Protein AF-A0A512IHD0-F1 (afdb_monomer_lite)

Radius of gyration: 17.45 Å; chains: 1; bounding box: 34×22×46 Å

Sequence (82 aa):
MEMFWPPVIIGPVAIIIGVLIVTFRKSLASGTAEAQRAMFGRFGELVANQSRPSGALIAGIGFILIGIAAIRMGLLIPPGQW

Foldseek 3Di:
DPFQCPLLVQLVVLLVVLVCLLVCLVVQLQVQLVVLCVPPPPVSNVVSVVSDSVVSNVSSVVSNVSSVVSNVCRGPPPPVPD

Secondary structure (DSSP, 8-state):
----HHHHHHHHHHHHHHHHHHHHHHHHHHHHHHHHHHHHHHHHHHHHTT--HHHHHHHHHHHHHHHHHHHHHHHHS-GGG-

Structure (mmCIF, N/CA/C/O backbone):
data_AF-A0A512IHD0-F1
#
_entry.id   AF-A0A512IHD0-F1
#
loop_
_atom_site.group_PDB
_atom_site.id
_atom_site.type_symbol
_atom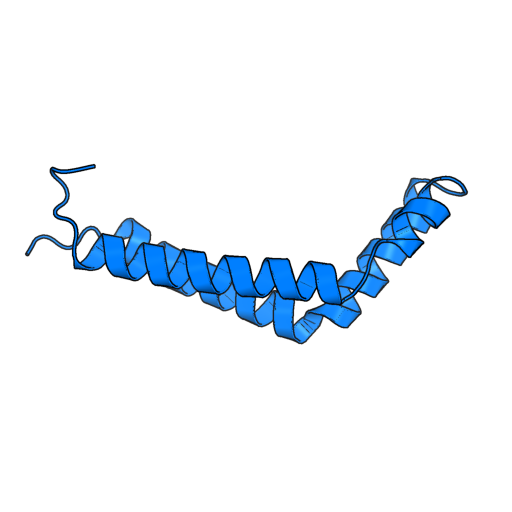_site.label_atom_id
_atom_site.label_alt_id
_atom_site.label_comp_id
_atom_site.label_asym_id
_atom_site.label_entity_id
_atom_site.label_seq_id
_atom_site.pdbx_PDB_ins_code
_atom_site.Cartn_x
_atom_site.Cartn_y
_atom_site.Cartn_z
_atom_site.occupancy
_atom_site.B_iso_or_equiv
_atom_site.auth_seq_id
_atom_site.auth_comp_id
_atom_site.auth_asym_id
_atom_site.auth_atom_id
_atom_site.pdbx_PDB_model_num
ATOM 1 N N . MET A 1 1 ? 16.089 -2.151 -27.128 1.00 56.06 1 MET A N 1
ATOM 2 C CA . MET A 1 1 ? 14.945 -1.723 -26.299 1.00 56.06 1 MET A CA 1
ATOM 3 C C . MET A 1 1 ? 15.489 -0.765 -25.263 1.00 56.06 1 MET A C 1
ATOM 5 O O . MET A 1 1 ? 16.240 -1.203 -24.401 1.00 56.06 1 MET A O 1
ATOM 9 N N . GLU A 1 2 ? 15.207 0.528 -25.396 1.00 65.75 2 GLU A N 1
ATOM 10 C CA . GLU A 1 2 ? 15.505 1.482 -24.326 1.00 65.75 2 GLU A CA 1
ATOM 11 C C . GLU A 1 2 ? 14.467 1.281 -23.224 1.00 65.75 2 GLU A C 1
ATOM 13 O O . GLU A 1 2 ? 13.275 1.490 -23.436 1.00 65.75 2 GLU A O 1
ATOM 18 N N . MET A 1 3 ? 14.916 0.771 -22.080 1.00 67.94 3 MET A N 1
ATOM 19 C CA . MET A 1 3 ? 14.066 0.524 -20.922 1.00 67.94 3 MET A CA 1
ATOM 20 C C . MET A 1 3 ? 13.714 1.858 -20.265 1.00 67.94 3 MET A C 1
ATOM 22 O O . MET A 1 3 ? 14.605 2.592 -19.827 1.00 67.94 3 MET A O 1
ATOM 26 N N . PHE A 1 4 ? 12.421 2.149 -20.136 1.00 78.88 4 PHE A N 1
ATOM 27 C CA . PHE A 1 4 ? 11.965 3.280 -19.341 1.00 78.88 4 PHE A CA 1
ATOM 28 C C . PHE A 1 4 ? 12.026 2.880 -17.863 1.00 78.88 4 PHE A C 1
ATOM 30 O O . PHE A 1 4 ? 11.112 2.283 -17.299 1.00 78.88 4 PHE A O 1
ATOM 37 N N . TRP A 1 5 ? 13.180 3.141 -17.253 1.00 83.12 5 TRP A N 1
ATOM 38 C CA . TRP A 1 5 ? 13.539 2.676 -15.914 1.00 83.12 5 TRP A CA 1
ATOM 39 C C . TRP A 1 5 ? 12.706 3.252 -14.748 1.00 83.12 5 TRP A C 1
ATOM 41 O O . TRP A 1 5 ? 12.560 2.527 -13.760 1.00 83.12 5 TRP A O 1
ATOM 51 N N . PRO A 1 6 ? 12.124 4.476 -14.785 1.00 86.94 6 PRO A N 1
ATOM 52 C CA . PRO A 1 6 ? 11.433 5.011 -13.609 1.00 86.94 6 PRO A CA 1
ATOM 53 C C . PRO A 1 6 ? 10.226 4.162 -13.164 1.00 86.94 6 PRO A C 1
ATOM 55 O O . PRO A 1 6 ? 10.178 3.794 -11.988 1.00 86.94 6 PRO A O 1
ATOM 58 N N . PRO A 1 7 ? 9.299 3.732 -14.047 1.00 87.50 7 PRO A N 1
ATOM 59 C CA . PRO A 1 7 ? 8.221 2.814 -13.664 1.00 87.50 7 PRO A CA 1
ATOM 60 C C . PRO A 1 7 ? 8.707 1.439 -13.195 1.00 87.50 7 PRO A C 1
ATOM 62 O O . PRO A 1 7 ? 8.070 0.822 -12.342 1.00 87.50 7 PRO A O 1
ATOM 65 N N . VAL A 1 8 ? 9.850 0.973 -13.711 1.00 87.12 8 VAL A N 1
ATOM 66 C CA . VAL A 1 8 ? 10.465 -0.300 -13.302 1.00 87.12 8 VAL A CA 1
ATOM 67 C C . VAL A 1 8 ? 10.970 -0.239 -11.858 1.00 87.12 8 VAL A C 1
ATOM 69 O O . VAL A 1 8 ? 10.948 -1.260 -11.181 1.00 87.12 8 VAL A O 1
ATOM 72 N N . ILE A 1 9 ? 11.367 0.936 -11.356 1.00 90.94 9 ILE A N 1
ATOM 73 C CA . ILE A 1 9 ? 11.751 1.136 -9.946 1.00 90.94 9 ILE A CA 1
ATOM 74 C C . ILE A 1 9 ? 10.530 1.430 -9.065 1.00 90.94 9 ILE A C 1
ATOM 76 O O . ILE A 1 9 ? 10.405 0.878 -7.971 1.00 90.94 9 ILE A O 1
ATOM 80 N N . ILE A 1 10 ? 9.611 2.278 -9.534 1.00 92.06 10 ILE A N 1
ATOM 81 C CA . ILE A 1 10 ? 8.407 2.655 -8.776 1.00 92.06 10 ILE A CA 1
ATOM 82 C C . ILE A 1 10 ? 7.502 1.438 -8.550 1.00 92.06 10 ILE A C 1
ATOM 84 O O . ILE A 1 10 ? 6.902 1.303 -7.483 1.00 92.06 10 ILE A O 1
ATOM 88 N N . GLY A 1 11 ? 7.429 0.525 -9.519 1.00 93.12 11 GLY A N 1
ATOM 89 C CA . GLY A 1 11 ? 6.567 -0.646 -9.442 1.00 93.12 11 GLY A CA 1
ATOM 90 C C . GLY A 1 11 ? 6.868 -1.581 -8.264 1.00 93.12 11 GLY A C 1
ATOM 91 O O . GLY A 1 11 ? 5.961 -1.832 -7.469 1.00 93.12 11 GLY A O 1
ATOM 92 N N . PRO A 1 12 ? 8.112 -2.058 -8.074 1.00 96.00 12 PRO A N 1
ATOM 93 C CA . PRO A 1 12 ? 8.503 -2.841 -6.904 1.00 96.00 12 PRO A CA 1
ATOM 94 C C . PRO A 1 12 ? 8.224 -2.127 -5.578 1.00 96.00 12 PRO A C 1
ATOM 96 O O . PRO A 1 12 ? 7.722 -2.755 -4.648 1.00 96.00 12 PRO A O 1
ATOM 99 N N . VAL A 1 13 ? 8.474 -0.816 -5.496 1.00 96.44 13 VAL A N 1
ATOM 100 C CA . VAL A 1 13 ? 8.172 -0.023 -4.292 1.00 96.44 13 VAL A CA 1
ATOM 101 C C . VAL A 1 13 ? 6.668 -0.025 -4.004 1.00 96.44 13 VAL A C 1
ATOM 103 O O . VAL A 1 13 ? 6.259 -0.308 -2.878 1.00 96.44 13 VAL A O 1
ATOM 106 N N . ALA A 1 14 ? 5.835 0.213 -5.020 1.00 95.31 14 ALA A N 1
ATOM 107 C CA . ALA A 1 14 ? 4.380 0.166 -4.889 1.00 95.31 14 ALA A CA 1
ATOM 108 C C . ALA A 1 14 ? 3.880 -1.228 -4.470 1.00 95.31 14 ALA A C 1
ATOM 110 O O . ALA A 1 14 ? 3.002 -1.327 -3.612 1.00 95.31 14 ALA A O 1
ATOM 111 N N . ILE A 1 15 ? 4.474 -2.302 -5.003 1.00 97.56 15 ILE A N 1
ATOM 112 C CA . ILE A 1 15 ? 4.153 -3.682 -4.608 1.00 97.56 15 ILE A CA 1
ATOM 113 C C . ILE A 1 15 ? 4.508 -3.919 -3.139 1.00 97.56 15 ILE A C 1
ATOM 115 O O . ILE A 1 15 ? 3.671 -4.432 -2.401 1.00 97.56 15 ILE A O 1
ATOM 119 N N . ILE A 1 16 ? 5.707 -3.527 -2.694 1.00 97.56 16 ILE A N 1
ATOM 120 C CA . ILE A 1 16 ? 6.131 -3.680 -1.294 1.00 97.56 16 ILE A CA 1
ATOM 121 C C . ILE A 1 16 ? 5.160 -2.945 -0.367 1.00 97.56 16 ILE A C 1
ATOM 123 O O . ILE A 1 16 ? 4.673 -3.535 0.597 1.00 97.56 16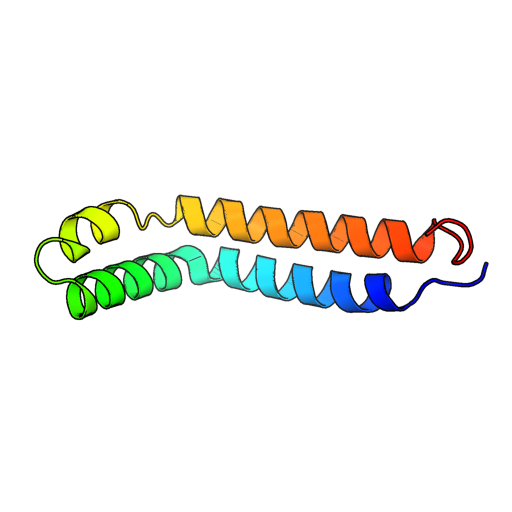 ILE A O 1
ATOM 127 N N . ILE A 1 17 ? 4.819 -1.694 -0.685 1.00 96.12 17 ILE A N 1
ATOM 128 C CA . ILE A 1 17 ? 3.840 -0.912 0.081 1.00 96.12 17 ILE A CA 1
ATOM 129 C C . ILE A 1 17 ? 2.488 -1.633 0.115 1.00 96.12 17 ILE A C 1
ATOM 131 O O . ILE A 1 17 ? 1.914 -1.806 1.189 1.00 96.12 17 ILE A O 1
ATOM 135 N N . GLY A 1 18 ? 1.997 -2.112 -1.029 1.00 95.81 18 GLY A N 1
ATOM 136 C CA . GLY A 1 18 ? 0.741 -2.853 -1.104 1.00 95.81 18 GLY A CA 1
ATOM 137 C C . GLY A 1 18 ? 0.752 -4.131 -0.258 1.00 95.81 18 GLY A C 1
ATOM 138 O O . GLY A 1 18 ? -0.188 -4.371 0.500 1.00 95.81 18 GLY A O 1
ATOM 139 N N . VAL A 1 19 ? 1.839 -4.908 -0.299 1.00 96.94 19 VAL A N 1
ATOM 140 C CA . VAL A 1 19 ? 2.027 -6.115 0.527 1.00 96.94 19 VAL A CA 1
ATOM 141 C C . VAL A 1 19 ? 2.032 -5.771 2.015 1.00 96.94 19 VAL A C 1
ATOM 143 O O . VAL A 1 19 ? 1.357 -6.447 2.797 1.00 96.94 19 VAL A O 1
ATOM 146 N N . LEU A 1 20 ? 2.733 -4.710 2.421 1.00 96.19 20 LEU A N 1
ATOM 147 C CA . LEU A 1 20 ? 2.735 -4.246 3.809 1.00 96.19 20 LEU A CA 1
ATOM 148 C C . LEU A 1 20 ? 1.327 -3.829 4.250 1.00 96.19 20 LEU A C 1
ATOM 150 O O . LEU A 1 20 ? 0.870 -4.264 5.306 1.00 96.19 20 LEU A O 1
ATOM 154 N N . ILE A 1 21 ? 0.598 -3.074 3.424 1.00 94.31 21 ILE A N 1
ATOM 155 C CA . ILE A 1 21 ? -0.785 -2.674 3.714 1.00 94.31 21 ILE A CA 1
ATOM 156 C C . ILE A 1 21 ? -1.680 -3.906 3.889 1.00 94.31 21 ILE A C 1
ATOM 158 O O . ILE A 1 21 ? -2.424 -3.978 4.865 1.00 94.31 21 ILE A O 1
ATOM 162 N N . VAL A 1 22 ? -1.600 -4.897 2.994 1.00 94.44 22 VAL A N 1
ATOM 163 C CA . VAL A 1 22 ? -2.394 -6.133 3.104 1.00 94.44 22 VAL A CA 1
ATOM 164 C C . VAL A 1 22 ? -2.036 -6.904 4.375 1.00 94.44 22 VAL A C 1
ATOM 166 O O . VAL A 1 22 ? -2.938 -7.365 5.082 1.00 94.44 22 VAL A O 1
ATOM 169 N N . THR A 1 23 ? -0.747 -7.027 4.688 1.00 95.44 23 THR A N 1
ATOM 170 C CA . THR A 1 23 ? -0.247 -7.775 5.853 1.00 95.44 23 THR A CA 1
ATOM 171 C C . THR A 1 23 ? -0.696 -7.114 7.155 1.00 95.44 23 THR A C 1
ATOM 173 O O . THR A 1 23 ? -1.289 -7.766 8.016 1.00 95.44 23 THR A O 1
ATOM 176 N N . PHE A 1 24 ? -0.522 -5.797 7.263 1.00 94.50 24 PHE A N 1
ATOM 177 C CA . PHE A 1 24 ? -0.827 -5.019 8.463 1.00 94.50 24 PHE A CA 1
ATOM 178 C C . PHE A 1 24 ? -2.230 -4.392 8.455 1.00 94.50 24 PHE A C 1
ATOM 180 O O . PHE A 1 24 ? -2.553 -3.592 9.332 1.00 94.50 24 PHE A O 1
ATOM 187 N N . ARG A 1 25 ? -3.115 -4.794 7.530 1.00 89.56 25 ARG A N 1
ATOM 188 C CA . ARG A 1 25 ? -4.454 -4.203 7.317 1.00 89.56 25 ARG A CA 1
ATOM 189 C C . ARG A 1 25 ? -5.306 -4.069 8.577 1.00 89.56 25 ARG A C 1
ATOM 191 O O . ARG A 1 25 ? -6.048 -3.104 8.715 1.00 89.56 25 ARG A O 1
ATOM 198 N N . LYS A 1 26 ? -5.215 -5.037 9.496 1.00 88.88 26 LYS A N 1
ATOM 199 C CA . LYS A 1 26 ? -5.959 -5.012 10.764 1.00 88.88 26 LYS A CA 1
ATOM 200 C C . LYS A 1 26 ? -5.409 -3.942 11.705 1.00 88.88 26 LYS A C 1
ATOM 202 O O . LYS A 1 26 ? -6.193 -3.182 12.254 1.00 88.88 26 LYS A O 1
ATOM 207 N N . SER A 1 27 ? -4.083 -3.864 11.823 1.00 90.62 27 SER A N 1
ATOM 208 C CA . SER A 1 27 ? -3.391 -2.860 12.639 1.00 90.62 27 SER A CA 1
ATOM 209 C C . SER A 1 27 ? -3.596 -1.448 12.091 1.00 90.62 27 SER A C 1
ATOM 211 O O . SER A 1 27 ? -3.782 -0.507 12.854 1.00 90.62 27 SER A O 1
ATOM 213 N N . LEU A 1 28 ? -3.599 -1.295 10.764 1.00 88.06 28 LEU A N 1
ATOM 214 C CA . LEU A 1 28 ? -3.893 -0.022 10.109 1.00 88.06 28 LEU A CA 1
ATOM 215 C C . LEU A 1 28 ? -5.343 0.403 10.352 1.00 88.06 28 LEU A C 1
ATOM 217 O O . LEU A 1 28 ? -5.586 1.556 10.691 1.00 88.06 28 LEU A O 1
ATOM 221 N N . ALA A 1 29 ? -6.302 -0.519 10.232 1.00 88.12 29 ALA A N 1
ATOM 222 C CA . ALA A 1 29 ? -7.712 -0.236 10.496 1.00 88.12 29 ALA A CA 1
ATOM 223 C C . ALA A 1 29 ? -7.971 0.137 11.966 1.00 88.12 29 ALA A C 1
ATOM 225 O O . ALA A 1 29 ? -8.702 1.087 12.234 1.00 88.12 29 ALA A O 1
ATOM 226 N N . SER A 1 30 ? -7.346 -0.557 12.923 1.00 88.88 30 SER A N 1
ATOM 227 C CA . SER A 1 30 ? -7.479 -0.210 14.342 1.00 88.88 30 SER A CA 1
ATOM 228 C C . SER A 1 30 ? -6.815 1.127 14.668 1.00 88.88 30 SER A C 1
ATOM 230 O O . SER A 1 30 ? -7.440 1.961 15.316 1.00 88.88 30 SER A O 1
ATOM 232 N N . GLY A 1 31 ? -5.598 1.367 14.167 1.00 87.62 31 GLY A N 1
ATOM 233 C CA . GLY A 1 31 ? -4.873 2.617 14.404 1.00 87.62 31 GLY A CA 1
ATOM 234 C C . GLY A 1 31 ? -5.562 3.829 13.775 1.00 87.62 31 GLY A C 1
ATOM 235 O O . GLY A 1 31 ? -5.657 4.878 14.400 1.00 87.62 31 GLY A O 1
ATOM 236 N N . THR A 1 32 ? -6.118 3.686 12.568 1.00 85.88 32 THR A N 1
ATOM 237 C CA . THR A 1 32 ? -6.910 4.755 11.932 1.00 85.88 32 THR A CA 1
ATOM 238 C C . THR A 1 32 ? -8.217 5.014 12.670 1.00 85.88 32 THR A C 1
ATOM 240 O O . THR A 1 32 ? -8.568 6.173 12.872 1.00 85.88 32 THR A O 1
ATOM 243 N N . ALA A 1 33 ? -8.912 3.972 13.132 1.00 86.06 33 ALA A N 1
ATOM 244 C CA . ALA A 1 33 ? -10.106 4.128 13.958 1.00 86.06 33 ALA A CA 1
ATOM 245 C C . ALA A 1 33 ? -9.801 4.848 15.284 1.00 86.06 33 ALA A C 1
ATOM 247 O O . ALA A 1 33 ? -10.548 5.733 15.694 1.00 86.06 33 ALA A O 1
ATOM 248 N N . GLU A 1 34 ? -8.701 4.498 15.949 1.00 87.50 34 GLU A N 1
ATOM 249 C CA . GLU A 1 34 ? -8.264 5.137 17.193 1.00 87.50 34 GLU A CA 1
ATOM 250 C C . GLU A 1 34 ? -7.848 6.597 16.973 1.00 87.50 34 GLU A C 1
ATOM 252 O O . GLU A 1 34 ? -8.341 7.487 17.666 1.00 87.50 34 GLU A O 1
ATOM 257 N N . ALA A 1 35 ? -7.048 6.866 15.938 1.00 86.19 35 ALA A N 1
ATOM 258 C CA . ALA A 1 35 ? -6.656 8.219 15.554 1.00 86.19 35 ALA A CA 1
ATOM 259 C C . ALA A 1 35 ? -7.869 9.096 15.201 1.00 86.19 35 ALA A C 1
ATOM 261 O O . ALA A 1 35 ? -7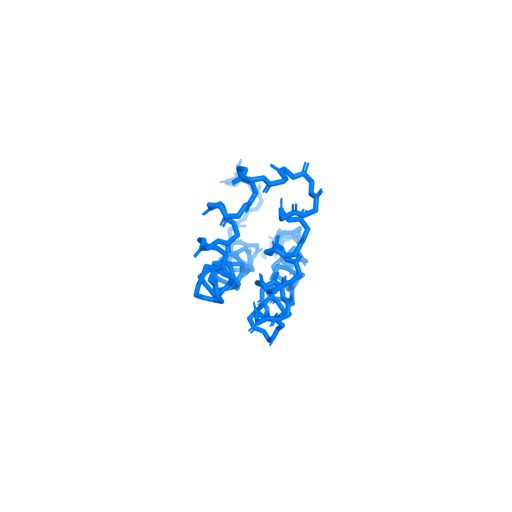.925 10.261 15.592 1.00 86.19 35 ALA A O 1
ATOM 262 N N . GLN A 1 36 ? -8.870 8.544 14.507 1.00 85.69 36 GLN A N 1
ATOM 263 C CA . GLN A 1 36 ? -10.096 9.274 14.178 1.00 85.69 36 GLN A CA 1
ATOM 264 C C . GLN A 1 36 ? -10.945 9.579 15.413 1.00 85.69 36 GLN A C 1
ATOM 266 O O . GLN A 1 36 ? -11.430 10.705 15.535 1.00 85.69 36 GLN A O 1
ATOM 271 N N . ARG A 1 37 ? -11.083 8.633 16.352 1.00 86.69 37 ARG A N 1
ATOM 272 C CA . ARG A 1 37 ? -11.759 8.882 17.639 1.00 86.69 37 ARG A CA 1
ATOM 273 C C . ARG A 1 37 ? -11.050 9.972 18.444 1.00 86.69 37 ARG A C 1
ATOM 275 O O . ARG A 1 37 ? -11.718 10.858 18.969 1.00 86.69 37 ARG A O 1
ATOM 282 N N . ALA A 1 38 ? -9.719 9.939 18.493 1.00 87.62 38 ALA A N 1
ATOM 283 C CA . ALA A 1 38 ? -8.918 10.918 19.224 1.00 87.62 38 ALA A CA 1
ATOM 284 C C . ALA A 1 38 ? -8.978 12.325 18.601 1.00 87.62 38 ALA A C 1
ATOM 286 O O . ALA A 1 38 ? -9.086 13.307 19.329 1.00 87.62 38 ALA A O 1
ATOM 287 N N . MET A 1 39 ? -8.942 12.435 17.267 1.00 86.88 39 MET A N 1
ATOM 288 C CA . MET A 1 39 ? -8.922 13.733 16.579 1.00 86.88 39 MET A CA 1
ATOM 289 C C . MET A 1 39 ? -10.294 14.406 16.468 1.00 86.88 39 MET A C 1
ATOM 291 O O . MET A 1 39 ? -10.369 15.631 16.494 1.00 86.88 39 MET A O 1
ATOM 295 N N . PHE A 1 40 ? -11.377 13.636 16.332 1.00 86.56 40 PHE A N 1
ATOM 296 C CA . PHE A 1 40 ? -12.694 14.187 15.981 1.00 86.56 40 PHE A CA 1
ATOM 297 C C . PHE A 1 40 ? -13.788 13.912 17.025 1.00 86.56 40 PHE A C 1
ATOM 299 O O . PHE A 1 40 ? -14.963 14.212 16.786 1.00 86.56 40 PHE A O 1
ATOM 306 N N . GLY A 1 41 ? -13.438 13.331 18.178 1.00 81.75 41 GLY A N 1
ATOM 307 C CA . GLY A 1 41 ? -14.373 13.040 19.266 1.00 81.75 41 GLY A CA 1
ATOM 308 C C . GLY A 1 41 ? -15.597 12.254 18.783 1.00 81.75 41 GLY A C 1
ATOM 309 O O . GLY A 1 41 ? -15.476 11.230 18.111 1.00 81.75 41 GLY A O 1
ATOM 310 N N . ARG A 1 42 ? -16.799 12.767 19.068 1.00 78.62 42 ARG A N 1
ATOM 311 C CA . ARG A 1 42 ? -18.078 12.120 18.723 1.00 78.62 42 ARG A CA 1
ATOM 312 C C . ARG A 1 42 ? -18.328 11.991 17.210 1.00 78.62 42 ARG A C 1
ATOM 314 O O . ARG A 1 42 ? -18.978 11.041 16.787 1.00 78.62 42 ARG A O 1
ATOM 321 N N . PHE A 1 43 ? -17.783 12.890 16.382 1.00 77.38 43 PHE A N 1
ATOM 322 C CA . PHE A 1 43 ? -17.798 12.726 14.917 1.00 77.38 43 PHE A CA 1
ATOM 323 C C . PHE A 1 43 ? -16.783 11.674 14.455 1.00 77.38 43 PHE A C 1
ATOM 325 O O . PHE A 1 43 ? -17.049 10.923 13.519 1.00 77.38 43 PHE A O 1
ATOM 332 N N . GLY A 1 44 ? -15.653 11.570 15.154 1.00 74.06 44 GLY A N 1
ATOM 333 C CA . GLY A 1 44 ? -14.626 10.559 14.913 1.00 74.06 44 GLY A CA 1
ATOM 334 C C . GLY A 1 44 ? -15.110 9.133 15.112 1.00 74.06 44 GLY A C 1
ATOM 335 O O . GLY A 1 44 ? -14.662 8.237 14.410 1.00 74.06 44 GLY A O 1
ATOM 336 N N . GLU A 1 45 ? -16.070 8.919 16.008 1.00 77.38 45 GLU A N 1
ATOM 337 C CA . GLU A 1 45 ? -16.657 7.604 16.270 1.00 77.38 45 GLU A CA 1
ATOM 338 C C . GLU A 1 45 ? -17.477 7.068 15.082 1.00 77.38 45 GLU A C 1
ATOM 340 O O . GLU A 1 45 ? -17.391 5.884 14.747 1.00 77.38 45 GLU A O 1
ATOM 345 N N . LEU A 1 46 ? -18.196 7.951 14.375 1.00 78.00 46 LEU A N 1
ATOM 346 C CA . LEU A 1 46 ? 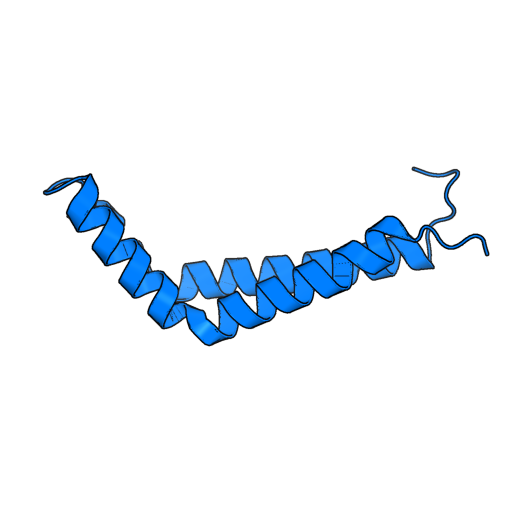-18.922 7.603 13.148 1.00 78.00 46 LEU A CA 1
ATOM 347 C C . LEU A 1 46 ? -17.969 7.188 12.022 1.00 78.00 46 LEU A C 1
ATOM 349 O O . LEU A 1 46 ? -18.223 6.195 11.338 1.00 78.00 46 LEU A O 1
ATOM 353 N N . VAL A 1 47 ? -16.866 7.921 11.844 1.00 75.38 47 VAL A N 1
ATOM 354 C CA . VAL A 1 47 ? -15.874 7.627 10.796 1.00 75.38 47 VAL A CA 1
ATOM 355 C C . VAL A 1 47 ? -15.035 6.399 11.166 1.00 75.38 47 VAL A C 1
ATOM 357 O O . VAL A 1 47 ? -14.817 5.525 10.329 1.00 75.38 47 VAL A O 1
ATOM 360 N N . ALA A 1 48 ? -14.679 6.241 12.443 1.00 76.94 48 ALA A N 1
ATOM 361 C CA . ALA A 1 48 ? -13.954 5.080 12.948 1.00 76.94 48 ALA A CA 1
ATOM 362 C C . ALA A 1 48 ? -14.718 3.765 12.725 1.00 76.94 48 ALA A C 1
ATOM 364 O O . ALA A 1 48 ? -14.100 2.737 12.452 1.00 76.94 48 ALA A O 1
ATOM 365 N N . ASN A 1 49 ? -16.054 3.786 12.768 1.00 75.00 49 ASN A N 1
ATOM 366 C CA . ASN A 1 49 ? -16.882 2.617 12.453 1.00 75.00 49 ASN A CA 1
ATOM 367 C C . ASN A 1 49 ? -16.831 2.207 10.967 1.00 75.00 49 ASN A C 1
ATOM 369 O O . ASN A 1 49 ? -17.178 1.071 10.624 1.00 75.00 49 ASN A O 1
ATOM 373 N N . GLN A 1 50 ? -16.374 3.096 10.081 1.00 75.94 50 GLN A N 1
ATOM 374 C CA . GLN A 1 50 ? -16.133 2.794 8.668 1.00 75.94 50 GLN A CA 1
ATOM 375 C C . GLN A 1 50 ? -14.711 2.282 8.395 1.00 75.94 50 GLN A C 1
ATOM 377 O O . GLN A 1 50 ? -14.482 1.677 7.345 1.00 75.94 50 GLN A O 1
ATOM 382 N N . SER A 1 51 ? -13.777 2.445 9.337 1.00 76.56 51 SER A N 1
ATOM 383 C CA . SER A 1 51 ? -12.389 1.972 9.237 1.00 76.56 51 SER A CA 1
ATOM 384 C C . SER A 1 51 ? -12.316 0.447 9.346 1.00 76.56 51 SER A C 1
ATOM 386 O O . SER A 1 51 ? -12.011 -0.138 10.384 1.00 76.56 51 SER A O 1
ATOM 388 N N . ARG A 1 52 ? -12.649 -0.226 8.239 1.00 82.50 52 ARG A N 1
ATOM 389 C CA . ARG A 1 52 ? -12.672 -1.687 8.127 1.00 82.50 52 ARG A CA 1
ATOM 390 C C . ARG A 1 52 ? -11.369 -2.214 7.522 1.00 82.50 52 ARG A C 1
ATOM 392 O O . ARG A 1 52 ? -10.888 -1.656 6.532 1.00 82.50 52 ARG A O 1
ATOM 399 N N . PRO A 1 53 ? -10.859 -3.369 7.992 1.00 83.00 53 PRO A N 1
ATOM 400 C CA . PRO A 1 53 ? -9.707 -4.036 7.378 1.00 83.00 53 PRO A CA 1
ATOM 401 C C . PRO A 1 53 ? -9.891 -4.348 5.884 1.00 83.00 53 PRO A C 1
ATOM 403 O O . PRO A 1 53 ? -8.907 -4.502 5.165 1.00 83.00 53 PRO A O 1
ATOM 406 N N . SER A 1 54 ? -11.139 -4.440 5.407 1.00 86.19 54 SER A N 1
ATOM 407 C CA . SER A 1 54 ? -11.471 -4.619 3.991 1.00 86.19 54 SER A CA 1
ATOM 408 C C . SER A 1 54 ? -11.095 -3.411 3.128 1.00 86.19 54 SER A C 1
ATOM 410 O O . SER A 1 54 ? -10.659 -3.604 2.000 1.00 86.19 54 SER A O 1
ATOM 412 N N . GLY A 1 55 ? -11.206 -2.183 3.647 1.00 86.56 55 GLY A N 1
ATOM 413 C CA . GLY A 1 55 ? -10.786 -0.978 2.923 1.00 86.56 55 GLY A CA 1
ATOM 414 C C . GLY A 1 55 ? -9.274 -0.959 2.699 1.00 86.56 55 GLY A C 1
ATOM 415 O O . GLY A 1 55 ? -8.811 -0.780 1.576 1.00 86.56 55 GLY A O 1
ATOM 416 N N . ALA A 1 56 ? -8.506 -1.267 3.749 1.00 89.38 56 ALA A N 1
ATOM 417 C CA . ALA A 1 56 ? -7.056 -1.425 3.652 1.00 89.38 56 ALA A CA 1
ATOM 418 C C . ALA A 1 56 ? -6.658 -2.581 2.715 1.00 89.38 56 ALA A C 1
ATOM 420 O O . ALA A 1 56 ? -5.721 -2.442 1.937 1.00 89.38 56 ALA A O 1
ATOM 421 N N . LEU A 1 57 ? -7.394 -3.700 2.724 1.00 90.94 57 LEU A N 1
ATOM 422 C CA . LEU A 1 57 ? -7.166 -4.803 1.784 1.00 90.94 57 LEU A CA 1
ATOM 423 C C . LEU A 1 57 ? -7.323 -4.358 0.322 1.00 90.94 57 LEU A C 1
ATOM 425 O O . LEU A 1 57 ? -6.444 -4.639 -0.487 1.00 90.94 57 LEU A O 1
ATOM 429 N N . ILE A 1 58 ? -8.412 -3.654 -0.005 1.00 93.25 58 ILE A N 1
ATOM 430 C CA . ILE A 1 58 ? -8.665 -3.143 -1.361 1.00 93.25 58 ILE A CA 1
ATOM 431 C C . ILE A 1 58 ? -7.551 -2.178 -1.781 1.00 93.25 58 ILE A C 1
ATOM 433 O O . ILE A 1 58 ? -7.002 -2.321 -2.871 1.00 93.25 58 ILE A O 1
ATOM 437 N N . ALA A 1 59 ? -7.173 -1.245 -0.902 1.00 91.75 59 ALA A N 1
ATOM 438 C CA . ALA A 1 59 ? -6.089 -0.304 -1.167 1.00 91.75 59 ALA A CA 1
ATOM 439 C C . ALA A 1 59 ? -4.753 -1.022 -1.424 1.00 91.75 59 ALA A C 1
ATOM 441 O O . ALA A 1 59 ? -4.069 -0.725 -2.402 1.00 91.75 59 ALA A O 1
ATOM 442 N N . GLY A 1 60 ? -4.404 -2.008 -0.592 1.00 93.62 60 GLY A N 1
ATOM 443 C CA . GLY A 1 60 ? -3.176 -2.787 -0.745 1.00 93.62 60 GLY A CA 1
ATOM 444 C C . GLY A 1 60 ? -3.135 -3.596 -2.046 1.00 93.62 60 GLY A C 1
ATOM 445 O O . GLY A 1 60 ? -2.122 -3.579 -2.743 1.00 93.62 60 GLY A O 1
ATOM 446 N N . ILE A 1 61 ? -4.248 -4.235 -2.427 1.00 95.69 61 ILE A N 1
ATOM 447 C CA . ILE A 1 61 ? -4.378 -4.918 -3.727 1.00 95.69 61 ILE A CA 1
ATOM 448 C C . ILE A 1 61 ? -4.226 -3.917 -4.879 1.00 95.69 61 ILE A C 1
ATOM 450 O O . ILE A 1 61 ? -3.508 -4.198 -5.837 1.00 95.69 61 ILE A O 1
ATOM 454 N N . GLY A 1 62 ? -4.843 -2.736 -4.777 1.00 96.19 62 GLY A N 1
ATOM 455 C CA . GLY A 1 62 ? -4.709 -1.672 -5.772 1.00 96.19 62 GLY A CA 1
ATOM 456 C C . GLY A 1 62 ? -3.253 -1.257 -5.993 1.00 96.19 62 GLY A C 1
ATOM 457 O O . GLY A 1 62 ? -2.798 -1.204 -7.134 1.00 96.19 62 GLY A O 1
ATOM 458 N N . PHE A 1 63 ? -2.493 -1.057 -4.914 1.00 95.62 63 PHE A N 1
ATOM 459 C CA . PHE A 1 63 ? -1.061 -0.748 -4.984 1.00 95.62 63 PHE A CA 1
ATOM 460 C C . PHE A 1 63 ? -0.245 -1.844 -5.679 1.00 95.62 63 PHE A C 1
ATOM 462 O O . PHE A 1 63 ? 0.610 -1.538 -6.511 1.00 95.62 63 PHE A O 1
ATOM 469 N N . ILE A 1 64 ? -0.539 -3.117 -5.396 1.00 97.12 64 ILE A N 1
ATOM 470 C CA . ILE A 1 64 ? 0.120 -4.251 -6.060 1.00 97.12 64 ILE A CA 1
ATOM 471 C C . ILE A 1 64 ? -0.167 -4.232 -7.568 1.00 97.12 64 ILE A C 1
ATOM 473 O O . ILE A 1 64 ? 0.756 -4.356 -8.372 1.00 97.12 64 ILE A O 1
ATOM 477 N N . LEU A 1 65 ? -1.428 -4.034 -7.964 1.00 97.25 65 LEU A N 1
ATOM 478 C CA . LEU A 1 65 ? -1.825 -3.998 -9.374 1.00 97.25 65 LEU A CA 1
ATOM 479 C C . LEU A 1 65 ? -1.198 -2.816 -10.125 1.00 97.25 65 LEU A C 1
ATOM 481 O O . LEU A 1 65 ? -0.683 -3.006 -11.228 1.00 97.25 65 LEU A O 1
ATOM 485 N N . ILE A 1 66 ? -1.183 -1.625 -9.518 1.00 95.38 66 ILE A N 1
ATOM 486 C CA . ILE A 1 66 ? -0.519 -0.437 -10.075 1.00 95.38 66 ILE A CA 1
ATOM 487 C C . ILE A 1 66 ? 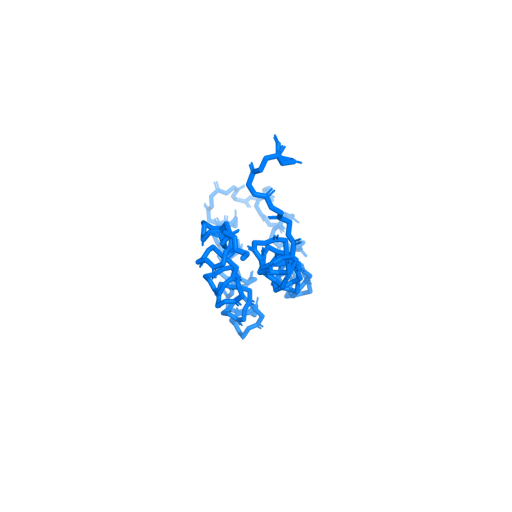0.976 -0.703 -10.252 1.00 95.38 66 ILE A C 1
ATOM 489 O O . ILE A 1 66 ? 1.533 -0.386 -11.301 1.00 95.38 66 ILE A O 1
ATOM 493 N N . GLY A 1 67 ? 1.627 -1.329 -9.270 1.00 94.19 67 GLY A N 1
ATOM 494 C CA . GLY A 1 67 ? 3.047 -1.644 -9.369 1.00 94.19 67 GLY A CA 1
ATOM 495 C C . GLY A 1 67 ? 3.371 -2.644 -10.484 1.00 94.19 67 GLY A C 1
ATOM 496 O O . GLY A 1 67 ? 4.320 -2.438 -11.240 1.00 94.19 67 GLY A O 1
ATOM 497 N N . ILE A 1 68 ? 2.542 -3.678 -10.663 1.00 94.50 68 ILE A N 1
ATOM 498 C CA . ILE A 1 68 ? 2.663 -4.623 -11.787 1.00 94.50 68 ILE A CA 1
ATOM 499 C C . ILE A 1 68 ? 2.473 -3.900 -13.129 1.00 94.50 68 ILE A C 1
ATOM 501 O O . ILE A 1 68 ? 3.240 -4.132 -14.067 1.00 94.50 68 ILE A O 1
ATOM 505 N N . ALA A 1 69 ? 1.475 -3.017 -13.225 1.00 93.19 69 ALA A N 1
ATOM 506 C CA . ALA A 1 69 ? 1.221 -2.231 -14.428 1.00 93.19 69 ALA A CA 1
ATOM 507 C C . ALA A 1 69 ? 2.395 -1.294 -14.755 1.00 93.19 69 ALA A C 1
ATOM 509 O O . ALA A 1 69 ? 2.827 -1.249 -15.904 1.00 93.19 69 ALA A O 1
ATOM 510 N N . ALA A 1 70 ? 2.968 -0.623 -13.752 1.00 90.69 70 ALA A N 1
ATOM 511 C CA . ALA A 1 70 ? 4.130 0.247 -13.916 1.00 90.69 70 ALA A CA 1
ATOM 512 C C . ALA A 1 70 ? 5.347 -0.520 -14.459 1.00 90.69 70 ALA A C 1
ATOM 514 O O . ALA A 1 70 ? 5.962 -0.080 -15.429 1.00 90.69 70 ALA A O 1
ATOM 515 N N . ILE A 1 71 ? 5.646 -1.705 -13.914 1.00 91.69 71 ILE A N 1
ATOM 516 C CA . ILE A 1 71 ? 6.733 -2.563 -14.420 1.00 91.69 71 ILE A CA 1
ATOM 517 C C . ILE A 1 71 ? 6.466 -2.959 -15.874 1.00 91.69 71 ILE A C 1
ATOM 519 O O . ILE A 1 71 ? 7.345 -2.828 -16.722 1.00 91.69 71 ILE A O 1
ATOM 523 N N . ARG A 1 72 ? 5.243 -3.414 -16.181 1.00 90.06 72 ARG A N 1
ATOM 524 C CA . ARG A 1 72 ? 4.848 -3.782 -17.549 1.00 90.06 72 ARG A CA 1
ATOM 525 C C . ARG A 1 72 ? 5.039 -2.622 -18.518 1.00 90.06 72 ARG A C 1
ATOM 527 O O . ARG A 1 72 ? 5.595 -2.830 -19.590 1.00 90.06 72 ARG A O 1
ATOM 534 N N . MET A 1 73 ? 4.613 -1.420 -18.142 1.00 86.50 73 MET A N 1
ATOM 535 C CA . MET A 1 73 ? 4.764 -0.239 -18.983 1.00 86.50 73 MET A CA 1
ATOM 536 C C . MET A 1 73 ? 6.236 0.143 -19.174 1.00 86.50 73 MET A C 1
ATOM 538 O O . MET A 1 73 ? 6.649 0.363 -20.305 1.00 86.50 73 MET A O 1
ATOM 542 N N . GLY A 1 74 ? 7.048 0.154 -18.113 1.00 86.00 74 GLY A N 1
ATOM 543 C CA . GLY A 1 74 ? 8.470 0.506 -18.208 1.00 86.00 74 GLY A CA 1
ATOM 544 C C . GLY A 1 74 ? 9.314 -0.482 -19.026 1.00 86.00 74 GLY A C 1
ATOM 545 O O . GLY A 1 74 ? 10.323 -0.096 -19.618 1.00 86.00 74 GLY A O 1
ATOM 546 N N . LEU A 1 75 ? 8.890 -1.750 -19.089 1.00 85.56 75 LEU A N 1
ATOM 547 C CA . LEU A 1 75 ? 9.548 -2.791 -19.884 1.00 85.56 75 LEU A CA 1
ATOM 548 C C . LEU A 1 75 ? 9.079 -2.838 -21.345 1.00 85.56 75 LEU A C 1
ATOM 550 O O . LEU A 1 75 ? 9.863 -3.216 -22.212 1.00 85.56 75 LEU A O 1
ATOM 554 N N . LEU A 1 76 ? 7.809 -2.513 -21.615 1.00 82.75 76 LEU A N 1
ATOM 555 C CA . LEU A 1 76 ? 7.179 -2.746 -22.922 1.00 82.75 76 LEU A CA 1
ATOM 556 C C . LEU A 1 76 ? 6.933 -1.469 -23.736 1.00 82.75 76 LEU A C 1
ATOM 558 O O . LEU A 1 76 ? 6.789 -1.568 -24.953 1.00 82.75 76 LEU A O 1
ATOM 562 N N . ILE A 1 77 ? 6.874 -0.292 -23.105 1.00 71.38 77 ILE A N 1
ATOM 563 C CA . ILE A 1 77 ? 6.571 0.978 -23.780 1.00 71.38 77 ILE A CA 1
ATOM 564 C C . ILE A 1 77 ? 7.874 1.760 -24.003 1.00 71.38 77 ILE A C 1
ATOM 566 O O . ILE A 1 77 ? 8.521 2.154 -23.027 1.00 71.38 77 ILE A O 1
ATOM 570 N N . PRO A 1 78 ? 8.269 2.016 -25.265 1.00 64.38 7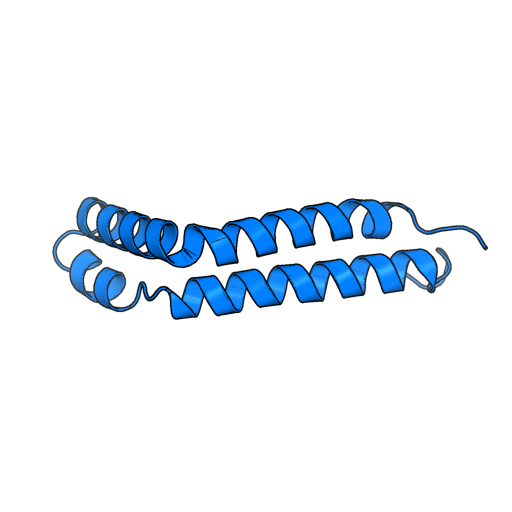8 PRO A N 1
ATOM 571 C CA . PRO A 1 78 ? 9.451 2.812 -25.564 1.00 64.38 78 PRO A CA 1
ATOM 572 C C . PRO A 1 78 ? 9.296 4.253 -25.044 1.00 64.38 78 PRO A C 1
ATOM 574 O O . PRO A 1 78 ? 8.201 4.812 -25.125 1.00 64.38 78 PRO A O 1
ATOM 577 N N . PRO A 1 79 ? 10.382 4.901 -24.587 1.00 62.53 79 PRO A N 1
ATOM 578 C CA . PRO A 1 79 ? 10.349 6.242 -23.992 1.00 62.53 79 PRO A CA 1
ATOM 579 C C . PRO A 1 79 ? 9.776 7.357 -24.894 1.00 62.53 79 PRO A C 1
ATOM 581 O O . PRO A 1 79 ? 9.435 8.416 -24.384 1.00 62.53 79 PRO A O 1
ATOM 584 N N . GLY A 1 80 ? 9.622 7.133 -26.205 1.00 62.97 80 GLY A N 1
ATOM 585 C CA . GLY A 1 80 ? 9.055 8.102 -27.156 1.00 62.97 80 GLY A CA 1
ATOM 586 C C . GLY A 1 80 ? 7.529 8.071 -27.342 1.00 62.97 80 GLY A C 1
ATOM 587 O O . GLY A 1 80 ? 7.036 8.766 -28.225 1.00 62.97 80 GLY A O 1
ATOM 588 N N . GLN A 1 81 ? 6.787 7.250 -26.588 1.00 60.78 81 GLN A N 1
ATOM 589 C CA . GLN A 1 81 ? 5.313 7.151 -26.663 1.00 60.78 81 GLN A CA 1
ATOM 590 C C . GLN A 1 81 ? 4.599 7.569 -25.361 1.00 60.78 81 GLN A C 1
ATOM 592 O O . GLN A 1 81 ? 3.445 7.195 -25.150 1.00 60.78 81 GLN A O 1
ATOM 597 N N . TRP A 1 82 ? 5.294 8.305 -24.490 1.00 56.97 82 TRP A N 1
ATOM 598 C CA . TRP A 1 82 ? 4.773 8.834 -23.225 1.00 56.97 82 TRP A CA 1
ATOM 599 C C . TRP A 1 82 ? 4.285 10.274 -23.359 1.00 56.97 82 TRP A C 1
ATOM 601 O O . TRP A 1 82 ? 4.923 11.039 -24.117 1.00 56.97 82 TRP A O 1
#

pLDDT: mean 85.76, std 10.14, range [56.06, 97.56]

Organism: NCBI:txid388357